Protein AF-A0A1M6EUJ5-F1 (afdb_monomer_lite)

Sequence (123 aa):
MLNEFITGFGMFIGYYVVAVLLLLMIRVFLKPPKEIFRKLLHTACFLSVFVLVYGFNTWYLAMLTAIIFSIALYPLITYIERFSKIMEIFIQRKNGEIKLSLLIAFFMMAVLIGVFWGLMGEQ

Foldseek 3Di:
DVVLLVQLLVVLVVLVVVLVVVLVVCCVPVVDDLVVSLVSVVVSLLVSLCSLVVSHPDLVSSLVSLVVVLVVVLVVVVVVLVPVVVVVVNSDPDPCPVNVVSNVSSNVSSVCSCVCCNVVNDD

Secondary structure (DSSP, 8-state):
-HHHHHHHHHHHHHHHHHHHHHHHHHHHHH---HHHHHHHHHHHHHHHHHHHHHS-SSHHHHHHHHHHHHHHHHHHHHHHTT-HHHHHHHT-SSTTHHHHHHHHHHHHHHHHIIIIIIISS--

Organism: NCBI:txid1122184

Structure (mmCIF, N/CA/C/O backbone):
data_AF-A0A1M6EUJ5-F1
#
_entry.id   AF-A0A1M6EUJ5-F1
#
loop_
_atom_site.group_PDB
_atom_site.id
_atom_site.type_symbol
_atom_site.label_atom_id
_atom_site.label_alt_id
_atom_site.label_comp_id
_atom_site.label_asym_id
_atom_site.label_entity_id
_atom_site.label_seq_id
_atom_site.pdbx_PDB_ins_code
_atom_site.Cartn_x
_atom_site.Cartn_y
_atom_site.Cartn_z
_atom_site.occupancy
_atom_site.B_iso_or_equiv
_atom_site.auth_seq_id
_atom_site.auth_comp_id
_atom_site.auth_asym_id
_atom_site.auth_atom_id
_atom_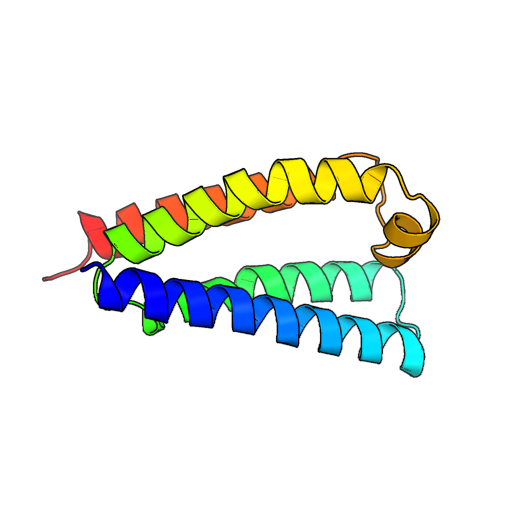site.pdbx_PDB_model_num
ATOM 1 N N . MET A 1 1 ? 5.424 -0.689 -20.221 1.00 80.56 1 MET A N 1
ATOM 2 C CA . MET A 1 1 ? 5.700 0.526 -19.421 1.00 80.56 1 MET A CA 1
ATOM 3 C C . MET A 1 1 ? 4.441 1.181 -18.860 1.00 80.56 1 MET A C 1
ATOM 5 O O . MET A 1 1 ? 4.008 0.726 -17.815 1.00 80.56 1 MET A O 1
ATOM 9 N N . LEU A 1 2 ? 3.806 2.178 -19.501 1.00 87.31 2 LEU A N 1
ATOM 10 C CA . LEU A 1 2 ? 2.656 2.877 -18.882 1.00 87.31 2 LEU A CA 1
ATOM 11 C C . LEU A 1 2 ? 1.425 1.971 -18.702 1.00 87.31 2 LEU A C 1
ATOM 13 O O . LEU A 1 2 ? 0.838 1.948 -17.628 1.00 87.31 2 LEU A O 1
ATOM 17 N N . ASN A 1 3 ? 1.070 1.182 -19.721 1.00 90.31 3 ASN A N 1
ATOM 18 C CA . ASN A 1 3 ? -0.060 0.248 -19.637 1.00 90.31 3 ASN A CA 1
ATOM 19 C C . ASN A 1 3 ? 0.159 -0.841 -18.571 1.00 90.31 3 ASN A C 1
ATOM 21 O O . ASN A 1 3 ? -0.742 -1.170 -17.808 1.00 90.31 3 ASN A O 1
ATOM 25 N N . GLU A 1 4 ? 1.385 -1.359 -18.482 1.00 90.94 4 GLU A N 1
ATOM 26 C CA . GLU A 1 4 ? 1.788 -2.323 -17.452 1.00 90.94 4 GLU A CA 1
ATOM 27 C C . GLU A 1 4 ? 1.693 -1.711 -16.054 1.00 90.94 4 GLU A C 1
ATOM 29 O O . GLU A 1 4 ? 1.118 -2.326 -15.165 1.00 90.94 4 GLU A O 1
ATOM 34 N N . PHE A 1 5 ? 2.176 -0.476 -15.879 1.00 90.56 5 PHE A N 1
ATOM 35 C CA . PHE A 1 5 ? 2.042 0.240 -14.617 1.00 90.56 5 PHE A CA 1
ATOM 36 C C . PHE A 1 5 ? 0.574 0.414 -14.22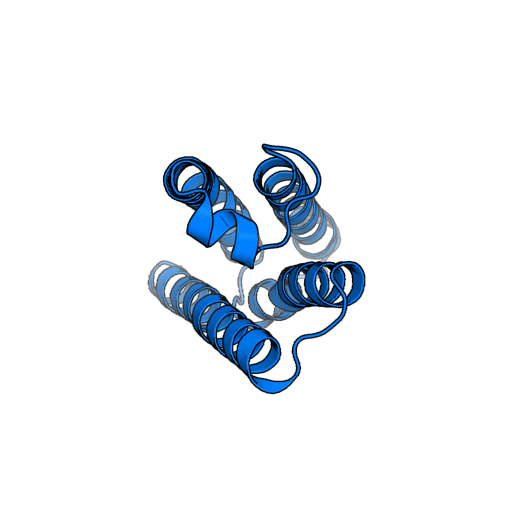4 1.00 90.56 5 PHE A C 1
ATOM 38 O O . PHE A 1 5 ? 0.206 0.058 -13.115 1.00 90.56 5 PHE A O 1
ATOM 45 N N . ILE A 1 6 ? -0.281 0.897 -15.131 1.00 92.75 6 ILE A N 1
ATOM 46 C CA . ILE A 1 6 ? -1.712 1.104 -14.852 1.00 92.75 6 ILE A CA 1
ATOM 47 C C . ILE A 1 6 ? -2.399 -0.217 -14.498 1.00 92.75 6 ILE A C 1
ATOM 49 O O . ILE A 1 6 ? -3.151 -0.279 -13.527 1.00 92.75 6 ILE A O 1
ATOM 53 N N . THR A 1 7 ? -2.128 -1.276 -15.260 1.00 93.38 7 THR A N 1
ATOM 54 C CA . THR A 1 7 ? -2.761 -2.583 -15.058 1.00 93.38 7 THR A CA 1
ATOM 55 C C . THR A 1 7 ? -2.288 -3.223 -13.752 1.00 93.38 7 THR A C 1
ATOM 57 O O . THR A 1 7 ? -3.116 -3.634 -12.942 1.00 93.38 7 THR A O 1
ATOM 60 N N . GLY A 1 8 ? -0.976 -3.250 -13.500 1.00 92.56 8 GLY A N 1
ATOM 61 C CA . GLY A 1 8 ? -0.400 -3.802 -12.273 1.00 92.56 8 GLY A CA 1
ATOM 62 C C . GLY A 1 8 ? -0.793 -3.000 -11.030 1.00 92.56 8 GLY A C 1
ATOM 63 O O . GLY A 1 8 ? -1.199 -3.574 -10.021 1.00 92.56 8 GLY A O 1
ATOM 64 N N . PHE A 1 9 ? -0.781 -1.666 -11.113 1.00 92.88 9 PHE A N 1
ATOM 65 C CA . PHE A 1 9 ? -1.244 -0.786 -10.036 1.00 92.88 9 PHE A CA 1
ATOM 66 C C . PHE A 1 9 ? -2.744 -0.965 -9.768 1.00 92.88 9 PHE A C 1
ATOM 68 O O . PHE A 1 9 ? -3.168 -1.034 -8.615 1.00 92.88 9 PHE A O 1
ATOM 75 N N . GLY A 1 10 ? -3.550 -1.114 -10.824 1.00 93.75 10 GLY A N 1
ATOM 76 C CA . GLY A 1 10 ? -4.975 -1.425 -10.726 1.00 93.75 10 GLY A CA 1
ATOM 77 C C . GLY A 1 10 ? -5.237 -2.767 -10.038 1.00 93.75 10 GLY A C 1
ATOM 78 O O . GLY A 1 10 ? -6.063 -2.830 -9.127 1.00 93.75 10 GLY A O 1
ATOM 79 N N . MET A 1 11 ? -4.496 -3.820 -10.399 1.00 93.94 11 MET A N 1
ATOM 80 C CA . MET A 1 11 ? -4.561 -5.115 -9.709 1.00 93.94 11 MET A CA 1
ATOM 81 C C . MET A 1 11 ? -4.156 -4.995 -8.237 1.00 93.94 11 MET A C 1
ATOM 83 O O . MET A 1 11 ? -4.809 -5.577 -7.372 1.00 93.94 11 MET A O 1
ATOM 87 N N . PHE A 1 12 ? -3.121 -4.209 -7.939 1.00 94.44 12 PHE A N 1
ATOM 88 C CA . PHE A 1 12 ? -2.643 -3.987 -6.577 1.00 94.44 12 PHE A CA 1
ATOM 89 C C . PHE A 1 12 ? -3.680 -3.275 -5.699 1.00 94.44 12 PHE A C 1
ATOM 91 O O . PHE A 1 12 ? -3.952 -3.706 -4.578 1.00 94.44 12 PHE A O 1
ATOM 98 N N . ILE A 1 13 ? -4.334 -2.235 -6.225 1.00 94.00 13 ILE A N 1
ATOM 99 C CA . ILE A 1 13 ? -5.467 -1.590 -5.548 1.00 94.00 13 ILE A CA 1
ATOM 100 C C . ILE A 1 13 ? -6.623 -2.579 -5.381 1.00 94.00 13 ILE A C 1
ATOM 102 O O . ILE A 1 13 ? -7.170 -2.696 -4.285 1.00 94.00 13 ILE A O 1
ATOM 106 N N . GLY A 1 14 ? -6.983 -3.304 -6.444 1.00 95.25 14 GLY A N 1
ATOM 107 C CA . GLY A 1 14 ? -8.060 -4.293 -6.418 1.00 95.25 14 GLY A CA 1
ATOM 108 C C . GLY A 1 14 ? -7.845 -5.355 -5.339 1.00 95.25 14 GLY A C 1
ATOM 109 O O . GLY A 1 14 ? -8.768 -5.661 -4.585 1.00 95.25 14 GLY A O 1
ATOM 110 N N . TYR A 1 15 ? -6.609 -5.837 -5.192 1.00 95.56 15 TYR A N 1
ATOM 111 C CA . TYR A 1 15 ? -6.212 -6.747 -4.122 1.00 95.56 15 TYR A CA 1
ATOM 112 C C . TYR A 1 15 ? -6.522 -6.171 -2.737 1.00 95.56 15 TYR A C 1
ATOM 114 O O . TYR A 1 15 ? -7.174 -6.837 -1.934 1.00 95.56 15 TYR A O 1
ATOM 122 N N . TYR A 1 16 ? -6.116 -4.928 -2.458 1.00 92.81 16 TYR A N 1
ATOM 123 C CA . TYR A 1 16 ? -6.379 -4.299 -1.162 1.00 92.81 16 TYR A CA 1
ATOM 124 C C . TYR A 1 16 ? -7.867 -4.053 -0.914 1.00 92.81 16 TYR A C 1
ATOM 126 O O . TYR A 1 16 ? -8.327 -4.256 0.209 1.00 92.81 16 TYR A O 1
ATOM 134 N N . VAL A 1 17 ? -8.632 -3.668 -1.938 1.00 93.56 17 VAL A N 1
ATOM 135 C CA . VAL A 1 17 ? -10.090 -3.516 -1.827 1.00 93.56 17 VAL A CA 1
ATOM 136 C C . VAL A 1 17 ? -10.728 -4.845 -1.421 1.00 93.56 17 VAL A C 1
ATOM 138 O O . VAL A 1 17 ? -11.458 -4.897 -0.431 1.00 93.56 17 VAL A O 1
ATOM 141 N N . VAL A 1 18 ? -10.404 -5.935 -2.121 1.00 95.50 18 VAL A N 1
ATOM 142 C CA . VAL A 1 18 ? -10.927 -7.273 -1.810 1.00 95.50 18 VAL A CA 1
ATOM 143 C C . VAL A 1 18 ? -10.462 -7.741 -0.429 1.00 95.50 18 VAL A C 1
ATOM 145 O O . VAL A 1 18 ? -11.279 -8.203 0.367 1.00 95.50 18 VAL A O 1
ATOM 148 N N . ALA A 1 19 ? -9.179 -7.578 -0.101 1.00 93.75 19 ALA A N 1
ATOM 149 C CA . ALA A 1 19 ? -8.621 -7.985 1.185 1.00 93.75 19 ALA A CA 1
ATOM 150 C C . ALA A 1 19 ? -9.286 -7.250 2.358 1.00 93.75 19 ALA A C 1
ATOM 152 O O . ALA A 1 19 ? -9.672 -7.881 3.341 1.00 93.75 19 ALA A O 1
ATOM 153 N N . VAL A 1 20 ? -9.479 -5.931 2.255 1.00 90.69 20 VAL A N 1
ATOM 154 C CA . VAL A 1 20 ? -10.162 -5.143 3.291 1.00 90.69 20 VAL A CA 1
ATOM 155 C C . VAL A 1 20 ? -11.618 -5.578 3.432 1.00 90.69 20 VAL A C 1
ATOM 157 O O . VAL A 1 20 ? -12.066 -5.788 4.557 1.00 90.69 20 VAL A O 1
ATOM 160 N N . LEU A 1 21 ? -12.349 -5.776 2.329 1.00 92.19 21 LEU A N 1
ATOM 161 C CA . LEU A 1 21 ? -13.738 -6.248 2.374 1.00 92.19 21 LEU A CA 1
ATOM 162 C C . LEU A 1 21 ? -13.858 -7.622 3.050 1.00 92.19 21 LEU A C 1
ATOM 164 O O . LEU A 1 21 ? -14.708 -7.801 3.924 1.00 92.19 21 LEU A O 1
ATOM 168 N N . LEU A 1 22 ? -12.975 -8.565 2.710 1.00 93.00 22 LEU A N 1
ATOM 169 C CA . LEU A 1 22 ? -12.930 -9.889 3.336 1.00 93.00 22 LEU A CA 1
ATOM 170 C C . LEU A 1 22 ? -12.622 -9.801 4.834 1.00 93.00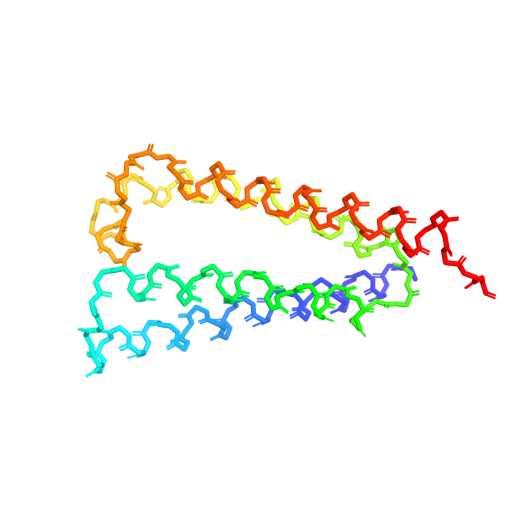 22 LEU A C 1
ATOM 172 O O . LEU A 1 22 ? -13.299 -10.433 5.645 1.00 93.00 22 LEU A O 1
ATOM 176 N N . LEU A 1 23 ? -11.639 -8.988 5.226 1.00 91.25 23 LEU A N 1
ATOM 177 C CA . LEU A 1 23 ? -11.297 -8.790 6.634 1.00 91.25 23 LEU A CA 1
ATOM 178 C C . LEU A 1 23 ? -12.438 -8.123 7.410 1.00 91.25 23 LEU A C 1
ATOM 180 O O . LEU A 1 23 ? -12.709 -8.510 8.546 1.00 91.25 23 LEU A O 1
ATOM 184 N N . LEU A 1 24 ? -13.149 -7.168 6.807 1.00 88.75 24 LEU A N 1
ATOM 185 C CA . LEU A 1 24 ? -14.336 -6.562 7.408 1.00 88.75 24 LEU A CA 1
ATOM 186 C C . LEU A 1 24 ? -15.466 -7.583 7.580 1.00 88.75 24 LEU A C 1
ATOM 188 O O . LEU A 1 24 ? -16.058 -7.637 8.657 1.00 88.75 24 LEU A O 1
ATOM 192 N N . MET A 1 25 ? -15.723 -8.437 6.584 1.00 90.19 25 MET A N 1
ATOM 193 C CA . MET A 1 25 ? -16.679 -9.542 6.719 1.00 90.19 25 MET A CA 1
ATOM 194 C C . MET A 1 25 ? -16.290 -10.479 7.866 1.00 90.19 25 MET A C 1
ATOM 196 O O . MET A 1 25 ? -17.106 -10.734 8.751 1.00 90.19 25 MET A O 1
ATOM 200 N N . ILE A 1 26 ? -15.032 -10.925 7.920 1.00 90.00 26 ILE A N 1
ATOM 201 C CA . ILE A 1 26 ? -14.511 -11.756 9.018 1.00 90.00 26 ILE A CA 1
ATOM 202 C C . ILE A 1 26 ? -14.744 -11.070 10.365 1.00 90.00 26 ILE A C 1
ATOM 204 O O . ILE A 1 26 ? -15.174 -11.701 11.330 1.00 90.00 26 ILE A O 1
ATOM 208 N N . ARG A 1 27 ? -14.500 -9.761 10.437 1.00 86.81 27 ARG A N 1
ATOM 209 C CA . ARG A 1 27 ? -14.677 -8.989 11.662 1.00 86.81 27 ARG A CA 1
ATOM 210 C C . ARG A 1 27 ? -16.128 -8.927 12.126 1.00 86.81 27 ARG A C 1
ATOM 212 O O . ARG A 1 27 ? -16.375 -9.044 13.324 1.00 86.81 27 ARG A O 1
ATOM 219 N N . VAL A 1 28 ? -17.066 -8.750 11.199 1.00 87.38 28 VAL A N 1
ATOM 220 C CA . VAL A 1 28 ? -18.501 -8.664 11.500 1.00 87.38 28 VAL A CA 1
ATOM 221 C C . VAL A 1 28 ? -19.072 -10.031 11.886 1.00 87.38 28 VAL A C 1
ATOM 223 O O . VAL A 1 28 ? -19.784 -10.120 12.886 1.00 87.38 28 VAL A O 1
ATOM 226 N N . PHE A 1 29 ? -18.734 -11.089 11.144 1.00 89.50 29 PHE A N 1
ATOM 227 C CA . PHE A 1 29 ? -19.316 -12.420 11.344 1.00 89.50 29 PHE A CA 1
ATOM 228 C C . PHE A 1 29 ? -18.634 -13.230 12.451 1.00 89.50 29 PHE A C 1
ATOM 230 O O . PHE A 1 29 ? -19.321 -13.852 13.255 1.00 89.50 29 PHE A O 1
ATOM 237 N N . LEU A 1 30 ? -17.298 -13.223 12.517 1.00 88.19 30 LEU A N 1
ATOM 238 C CA . LEU A 1 30 ? -16.538 -14.097 13.423 1.00 88.19 30 LEU A CA 1
ATOM 239 C C . LEU A 1 30 ? -16.068 -13.400 14.703 1.00 88.19 30 LEU A C 1
ATOM 241 O O . LEU A 1 30 ? -15.653 -14.084 15.634 1.00 88.19 30 LEU A O 1
ATOM 245 N N . LYS A 1 31 ? -16.109 -12.058 14.759 1.00 86.62 31 LYS A N 1
ATOM 246 C CA . LYS A 1 31 ? -15.651 -11.239 15.902 1.00 86.62 31 LYS A CA 1
ATOM 247 C C . LYS A 1 31 ? -14.338 -11.765 16.527 1.00 86.62 31 LYS A C 1
ATOM 249 O O . LYS A 1 31 ? -14.292 -12.025 17.731 1.00 86.62 31 LYS A O 1
ATOM 254 N N . PRO A 1 32 ? -13.272 -11.958 15.726 1.00 86.75 32 PRO A N 1
ATOM 255 C CA . PRO A 1 32 ? -12.052 -12.596 16.198 1.00 86.75 32 PRO A CA 1
ATOM 256 C C . PRO A 1 32 ? -11.375 -11.782 17.315 1.00 86.75 32 PRO A C 1
ATOM 258 O O . PRO A 1 32 ? -11.503 -10.553 17.355 1.00 86.75 32 PRO A O 1
ATOM 261 N N . PRO A 1 33 ? -10.586 -12.438 18.190 1.00 88.31 33 PRO A N 1
ATOM 262 C CA . PRO A 1 33 ? -9.747 -11.759 19.166 1.00 88.31 33 PRO A CA 1
ATOM 263 C C . PRO A 1 33 ? -8.878 -10.674 18.526 1.00 88.31 33 PRO A C 1
ATOM 265 O O . PRO A 1 33 ? -8.353 -10.836 17.421 1.00 88.31 33 PRO A O 1
ATOM 268 N N . LYS A 1 34 ? -8.672 -9.589 19.277 1.00 84.00 34 LYS A N 1
ATOM 269 C CA . LYS A 1 34 ? -7.939 -8.386 18.854 1.00 84.00 34 LYS A CA 1
ATOM 270 C C . LYS A 1 34 ? -6.600 -8.689 18.168 1.00 84.00 34 LYS A C 1
ATOM 272 O O . LYS A 1 34 ? -6.319 -8.169 17.090 1.00 84.00 34 LYS A O 1
ATOM 277 N N . GLU A 1 35 ? -5.805 -9.573 18.763 1.00 86.25 35 GLU A N 1
ATOM 278 C CA . GLU A 1 35 ? -4.484 -9.944 18.243 1.00 86.25 35 GLU A CA 1
ATOM 279 C C . GLU A 1 35 ? -4.550 -10.784 16.960 1.00 86.25 35 GLU A C 1
ATOM 281 O O . GLU A 1 35 ? -3.697 -10.636 16.085 1.00 86.25 35 GLU A O 1
ATOM 286 N N . ILE A 1 36 ? -5.577 -11.626 16.799 1.00 87.44 36 ILE A N 1
ATOM 287 C CA . ILE A 1 36 ? -5.755 -12.435 15.585 1.00 87.44 36 ILE A CA 1
ATOM 288 C C . ILE A 1 36 ? -6.119 -11.527 14.412 1.00 87.44 36 ILE A C 1
ATOM 290 O O . ILE A 1 36 ? -5.513 -11.631 13.350 1.00 87.44 36 ILE A O 1
ATOM 294 N N . PHE A 1 37 ? -7.041 -10.584 14.612 1.00 87.62 37 PHE A N 1
ATOM 295 C CA . PHE A 1 37 ? -7.425 -9.639 13.562 1.00 87.62 37 PHE A CA 1
ATOM 296 C C . PHE A 1 37 ? -6.249 -8.769 13.097 1.00 87.62 37 PHE A C 1
ATOM 298 O O . PHE A 1 37 ? -6.042 -8.588 11.897 1.00 87.62 37 PHE A O 1
ATOM 305 N N . ARG A 1 38 ? -5.419 -8.289 14.034 1.00 85.81 38 ARG A N 1
ATOM 306 C CA . ARG A 1 38 ? -4.186 -7.561 13.696 1.00 85.81 38 ARG A CA 1
ATOM 307 C C . ARG A 1 38 ? -3.222 -8.411 12.878 1.00 85.81 38 ARG A C 1
ATOM 309 O O . ARG A 1 38 ? -2.654 -7.904 11.912 1.00 85.81 38 ARG A O 1
ATOM 316 N N . LYS A 1 39 ? -3.033 -9.684 13.237 1.00 89.25 39 LYS A N 1
ATOM 317 C CA . LYS A 1 39 ? -2.197 -10.601 12.452 1.00 89.25 39 LYS A CA 1
ATOM 318 C C . LYS A 1 39 ? -2.773 -10.824 11.058 1.00 89.25 39 LYS A C 1
ATOM 320 O O . LYS A 1 39 ? -2.011 -10.743 10.110 1.00 89.25 39 LYS A O 1
ATOM 325 N N . LEU A 1 40 ? -4.089 -10.984 10.914 1.00 90.56 40 LEU A N 1
ATOM 326 C CA . LEU A 1 40 ? -4.738 -11.106 9.603 1.00 90.56 40 LEU A CA 1
ATOM 327 C C . LEU A 1 40 ? -4.504 -9.873 8.713 1.00 90.56 40 LEU A C 1
ATOM 329 O O . LEU A 1 40 ? -4.192 -10.034 7.536 1.00 90.56 40 LEU A O 1
ATOM 333 N N . LEU A 1 41 ? -4.575 -8.657 9.270 1.00 88.12 41 LEU A N 1
ATOM 334 C CA . LEU A 1 41 ? -4.225 -7.422 8.551 1.00 88.12 41 LEU A CA 1
ATOM 335 C C . LEU A 1 41 ? -2.765 -7.425 8.075 1.00 88.12 41 LEU A C 1
ATOM 337 O O . LEU A 1 41 ? -2.492 -7.082 6.926 1.00 88.12 41 LEU A O 1
ATOM 341 N N . HIS A 1 42 ? -1.827 -7.839 8.933 1.00 88.62 42 HIS A N 1
ATOM 342 C CA . HIS A 1 42 ? -0.415 -7.940 8.551 1.00 88.62 42 HIS A CA 1
ATOM 343 C C . HIS A 1 42 ? -0.204 -9.022 7.493 1.00 88.62 42 HIS A C 1
ATOM 345 O O . HIS A 1 42 ? 0.482 -8.780 6.508 1.00 88.62 42 HIS A O 1
ATOM 351 N N . THR A 1 43 ? -0.821 -10.191 7.654 1.00 90.50 43 THR A N 1
ATOM 352 C CA . THR A 1 43 ? -0.747 -11.290 6.690 1.00 90.50 43 THR A CA 1
ATOM 353 C C . THR A 1 43 ? -1.267 -10.855 5.323 1.00 90.50 43 THR A C 1
ATOM 355 O O . THR A 1 43 ? -0.580 -11.082 4.334 1.00 90.50 43 THR A O 1
ATOM 358 N N . ALA A 1 44 ? -2.408 -10.159 5.258 1.00 91.88 44 ALA A N 1
ATOM 359 C CA . ALA A 1 44 ? -2.909 -9.570 4.015 1.00 91.88 44 ALA A CA 1
ATOM 360 C C . ALA A 1 44 ? -1.924 -8.543 3.430 1.00 91.88 44 ALA A C 1
ATOM 362 O O . ALA A 1 44 ? -1.670 -8.528 2.231 1.00 91.88 44 ALA A O 1
ATOM 363 N N . CYS A 1 45 ? -1.294 -7.721 4.272 1.00 91.31 45 CYS A N 1
ATOM 364 C CA . CYS A 1 45 ? -0.263 -6.800 3.805 1.00 91.31 45 CYS A CA 1
ATOM 365 C C . CYS A 1 45 ? 0.943 -7.531 3.198 1.00 91.31 45 CYS A C 1
ATOM 367 O O . CYS A 1 45 ? 1.392 -7.142 2.129 1.00 91.31 45 CYS A O 1
ATOM 369 N N . PHE A 1 46 ? 1.457 -8.589 3.827 1.00 92.44 46 PHE A N 1
ATOM 370 C CA . PHE A 1 46 ? 2.608 -9.342 3.312 1.00 92.44 46 PHE A CA 1
ATOM 371 C C . PHE A 1 46 ? 2.273 -10.169 2.068 1.00 92.44 46 PHE A C 1
ATOM 373 O O . PHE A 1 46 ? 3.086 -10.245 1.150 1.00 92.44 46 PHE A O 1
ATOM 380 N N . LEU A 1 47 ? 1.063 -10.728 1.992 1.00 93.75 47 LEU A N 1
ATOM 381 C CA . LEU A 1 47 ? 0.566 -11.429 0.804 1.00 93.75 47 LEU A CA 1
ATOM 382 C C . LEU A 1 47 ? 0.502 -10.516 -0.431 1.00 93.75 47 LEU A C 1
ATOM 384 O O . LEU A 1 47 ? 0.616 -11.011 -1.550 1.00 93.75 47 LEU A O 1
ATOM 388 N N . SER A 1 48 ? 0.396 -9.195 -0.252 1.00 92.69 48 SER A N 1
ATOM 389 C CA . SER A 1 48 ? 0.446 -8.241 -1.367 1.00 92.69 48 SER A CA 1
ATOM 390 C C . SER A 1 48 ? 1.759 -8.303 -2.165 1.00 92.69 48 SER A C 1
ATOM 392 O O . SER A 1 48 ? 1.768 -7.923 -3.336 1.00 92.69 48 SER A O 1
ATOM 394 N N . VAL A 1 49 ? 2.847 -8.852 -1.594 1.00 93.12 49 VAL A N 1
ATOM 395 C CA . VAL A 1 49 ? 4.120 -9.032 -2.317 1.00 93.12 49 VAL A CA 1
ATOM 396 C C . VAL A 1 49 ? 3.944 -9.907 -3.551 1.00 93.12 49 VAL A C 1
ATOM 398 O O . VAL A 1 49 ? 4.577 -9.655 -4.568 1.00 93.12 49 VAL A O 1
ATOM 401 N N . PHE A 1 50 ? 3.046 -10.895 -3.500 1.00 93.25 50 PHE A N 1
ATOM 402 C CA . PHE A 1 50 ? 2.783 -11.762 -4.644 1.00 93.25 50 PHE A CA 1
ATOM 403 C C . PHE A 1 50 ? 2.169 -10.984 -5.804 1.00 93.25 50 PHE A C 1
ATOM 405 O O . PHE A 1 50 ? 2.517 -11.231 -6.952 1.00 93.25 50 PHE A O 1
ATOM 412 N N . VAL A 1 51 ? 1.320 -9.996 -5.520 1.00 93.62 51 VAL A N 1
ATOM 413 C CA . VAL A 1 51 ? 0.764 -9.123 -6.560 1.00 93.62 51 VAL A CA 1
ATOM 414 C C . VAL A 1 51 ? 1.849 -8.220 -7.148 1.00 93.62 51 VAL A C 1
ATOM 416 O O . VAL A 1 51 ? 1.860 -7.997 -8.351 1.00 93.62 51 VAL A O 1
ATOM 419 N N . LEU A 1 52 ? 2.796 -7.742 -6.335 1.00 92.38 52 LEU A N 1
ATOM 420 C CA . LEU A 1 52 ? 3.924 -6.943 -6.828 1.00 92.38 52 LEU A CA 1
ATOM 421 C C . LEU A 1 52 ? 4.885 -7.756 -7.704 1.00 92.38 52 LEU A C 1
ATOM 423 O O . LEU A 1 52 ? 5.380 -7.233 -8.695 1.00 92.38 52 LEU A O 1
ATOM 427 N N . VAL A 1 53 ? 5.150 -9.014 -7.350 1.00 92.19 53 VAL A N 1
ATOM 428 C CA . VAL A 1 53 ? 6.111 -9.858 -8.078 1.00 92.19 53 VAL A CA 1
ATOM 429 C C . VAL A 1 53 ? 5.493 -10.502 -9.320 1.00 92.19 53 VAL A C 1
ATOM 431 O O . VAL A 1 53 ? 6.143 -10.557 -10.352 1.00 92.19 53 VAL A O 1
ATOM 434 N N . TYR A 1 54 ? 4.238 -10.955 -9.256 1.00 91.44 54 TYR A N 1
ATOM 435 C CA . TYR A 1 54 ? 3.581 -11.628 -10.386 1.00 91.44 54 TYR A CA 1
ATOM 436 C C . TYR A 1 54 ? 2.701 -10.707 -11.239 1.00 91.44 54 TYR A C 1
ATOM 438 O O . TYR A 1 54 ? 2.363 -11.055 -12.366 1.00 91.44 54 TYR A O 1
ATOM 446 N N . GLY A 1 55 ? 2.291 -9.549 -10.716 1.00 89.31 55 GLY A N 1
ATOM 447 C CA . GLY A 1 55 ? 1.457 -8.582 -11.439 1.00 89.31 55 GLY A CA 1
ATOM 448 C C . GLY A 1 55 ? 2.243 -7.622 -12.332 1.00 89.31 55 GLY A C 1
ATOM 449 O O . GLY A 1 55 ? 1.640 -6.857 -13.084 1.00 89.31 55 GLY A O 1
ATOM 450 N N . PHE A 1 56 ? 3.572 -7.652 -12.256 1.00 91.81 56 PHE A N 1
ATOM 451 C CA . PHE A 1 56 ? 4.474 -6.828 -13.051 1.00 91.81 56 PHE A CA 1
ATOM 452 C C . PHE A 1 56 ? 5.486 -7.730 -13.750 1.00 91.81 56 PHE A C 1
ATOM 454 O O . PHE A 1 56 ? 5.920 -8.723 -13.182 1.00 91.81 56 PHE A O 1
ATOM 461 N N . ASN A 1 57 ? 5.895 -7.366 -14.963 1.00 88.75 57 ASN A N 1
ATOM 462 C CA . ASN A 1 57 ? 7.032 -8.011 -15.625 1.00 88.75 57 ASN A CA 1
ATOM 463 C C . ASN A 1 57 ? 8.335 -7.267 -15.305 1.00 88.75 57 ASN A C 1
ATOM 465 O O . ASN A 1 57 ? 9.425 -7.823 -15.386 1.00 88.75 57 ASN A O 1
ATOM 469 N N . THR A 1 58 ? 8.216 -5.990 -14.937 1.00 90.94 58 THR A N 1
ATOM 470 C CA . THR A 1 58 ? 9.338 -5.082 -14.731 1.00 90.94 58 THR A CA 1
ATOM 471 C C . THR A 1 58 ? 9.541 -4.767 -13.246 1.00 90.94 58 THR A C 1
ATOM 473 O O . THR A 1 58 ? 8.713 -4.096 -12.623 1.00 90.94 58 THR A O 1
ATOM 476 N N . TRP A 1 59 ? 10.686 -5.168 -12.686 1.00 91.94 59 TRP A N 1
ATOM 477 C CA . TRP A 1 59 ? 10.986 -5.043 -11.250 1.00 91.94 59 TRP A CA 1
ATOM 478 C C . TRP A 1 59 ? 10.908 -3.601 -10.719 1.00 91.94 59 TRP A C 1
ATOM 480 O O . TRP A 1 59 ? 10.364 -3.362 -9.640 1.00 91.94 59 TRP A O 1
ATOM 490 N N . TYR A 1 60 ? 11.392 -2.606 -11.473 1.00 91.81 60 TYR A N 1
ATOM 491 C CA . TYR A 1 60 ? 11.374 -1.215 -11.003 1.00 91.81 60 TYR A CA 1
ATOM 492 C C . TYR A 1 60 ? 9.966 -0.611 -11.007 1.00 91.81 60 TYR A C 1
ATOM 494 O O . TYR A 1 60 ? 9.697 0.285 -10.210 1.00 91.81 60 TYR A O 1
ATOM 502 N N . LEU A 1 61 ? 9.047 -1.112 -11.845 1.00 92.62 61 LEU A N 1
ATOM 503 C CA . LEU A 1 61 ? 7.635 -0.718 -11.803 1.00 92.62 61 LEU A CA 1
ATOM 504 C C . LEU A 1 61 ? 6.932 -1.301 -10.572 1.00 92.62 61 LEU A C 1
ATOM 506 O O . LEU A 1 61 ? 6.149 -0.595 -9.933 1.00 92.62 61 LEU A O 1
ATOM 510 N N . ALA A 1 62 ? 7.247 -2.545 -10.201 1.00 92.88 62 ALA A N 1
ATOM 511 C CA . ALA A 1 62 ? 6.768 -3.152 -8.960 1.00 92.88 62 ALA A CA 1
ATOM 512 C C . ALA A 1 62 ? 7.286 -2.388 -7.728 1.00 92.88 62 ALA A C 1
ATOM 514 O O . ALA A 1 62 ? 6.514 -2.022 -6.839 1.00 92.88 62 ALA A O 1
ATOM 515 N N . MET A 1 63 ? 8.583 -2.064 -7.711 1.00 93.62 63 MET A N 1
ATOM 516 C CA . MET A 1 63 ? 9.201 -1.256 -6.656 1.00 93.62 63 MET A CA 1
ATOM 517 C C . MET A 1 63 ? 8.558 0.137 -6.553 1.00 93.62 63 MET A C 1
ATOM 519 O O . MET A 1 63 ? 8.170 0.560 -5.463 1.00 93.62 63 MET A O 1
ATOM 523 N N . LEU A 1 64 ? 8.399 0.840 -7.683 1.00 93.56 64 LEU A N 1
ATOM 524 C CA . LEU A 1 64 ? 7.736 2.148 -7.731 1.00 93.56 64 LEU A CA 1
ATOM 525 C C . LEU A 1 64 ? 6.298 2.073 -7.227 1.00 93.56 64 LEU A C 1
ATOM 527 O O . LEU A 1 64 ? 5.876 2.949 -6.478 1.00 93.56 64 LEU A O 1
ATOM 531 N N . THR A 1 65 ? 5.562 1.023 -7.588 1.00 93.81 65 THR A N 1
ATOM 532 C CA . THR A 1 65 ? 4.189 0.807 -7.118 1.00 93.81 65 THR A CA 1
ATOM 533 C C . THR A 1 65 ? 4.131 0.712 -5.598 1.00 93.81 65 THR A C 1
ATOM 535 O O . THR A 1 65 ? 3.331 1.417 -4.986 1.00 93.81 65 THR A O 1
ATOM 538 N N . ALA A 1 66 ? 5.010 -0.077 -4.971 1.00 93.31 66 ALA A N 1
ATOM 539 C CA . ALA A 1 66 ? 5.068 -0.188 -3.514 1.00 93.31 66 ALA A CA 1
ATOM 540 C C . ALA A 1 66 ? 5.370 1.163 -2.835 1.00 93.31 66 ALA A C 1
ATOM 542 O O . ALA A 1 66 ? 4.726 1.523 -1.847 1.00 93.31 66 ALA A O 1
ATOM 543 N N . ILE A 1 67 ? 6.310 1.940 -3.386 1.00 93.31 67 ILE A N 1
ATOM 544 C CA . ILE A 1 67 ? 6.692 3.257 -2.852 1.00 93.31 67 ILE A CA 1
ATOM 545 C C . ILE A 1 67 ? 5.548 4.267 -3.006 1.00 93.31 67 ILE A C 1
ATOM 547 O O . ILE A 1 67 ? 5.149 4.892 -2.023 1.00 93.31 67 ILE A O 1
ATOM 551 N N . ILE A 1 68 ? 4.996 4.412 -4.215 1.00 93.44 68 ILE A N 1
ATOM 552 C CA . ILE A 1 68 ? 3.899 5.347 -4.510 1.00 93.44 68 ILE A CA 1
ATOM 553 C C . ILE A 1 68 ? 2.680 5.007 -3.658 1.00 93.44 68 ILE A C 1
ATOM 555 O O . ILE A 1 68 ? 2.081 5.899 -3.058 1.00 93.44 68 ILE A O 1
ATOM 559 N N . PHE A 1 69 ? 2.336 3.722 -3.559 1.00 92.50 69 PHE A N 1
ATOM 560 C CA . PHE A 1 69 ? 1.222 3.270 -2.740 1.00 92.50 69 PHE A CA 1
ATOM 561 C C . PHE A 1 69 ? 1.435 3.613 -1.264 1.00 92.50 69 PHE A C 1
ATOM 563 O O . PHE A 1 69 ? 0.541 4.168 -0.634 1.00 92.50 69 PHE A O 1
ATOM 570 N N . SER A 1 70 ? 2.630 3.370 -0.721 1.00 90.56 70 SER A N 1
ATOM 571 C CA . SER A 1 70 ? 2.965 3.705 0.667 1.00 90.56 70 SER A CA 1
ATOM 572 C C . SER A 1 70 ? 2.874 5.213 0.953 1.00 90.56 70 SER A C 1
ATOM 574 O O . SER A 1 70 ? 2.256 5.628 1.938 1.00 90.56 70 SER A O 1
ATOM 576 N N . ILE A 1 71 ? 3.407 6.046 0.050 1.00 91.12 71 ILE A N 1
ATOM 577 C CA . ILE A 1 71 ? 3.332 7.513 0.146 1.00 91.12 71 ILE A CA 1
ATOM 578 C C . ILE A 1 71 ? 1.879 7.991 0.084 1.00 91.12 71 ILE A C 1
ATOM 580 O O . ILE A 1 71 ? 1.500 8.858 0.865 1.00 91.12 71 ILE A O 1
ATOM 584 N N . ALA A 1 72 ? 1.060 7.427 -0.807 1.00 90.38 72 ALA A N 1
ATOM 585 C CA . ALA A 1 72 ? -0.354 7.777 -0.940 1.00 90.38 72 ALA A CA 1
ATOM 586 C C . ALA A 1 72 ? -1.196 7.302 0.256 1.00 90.38 72 ALA A C 1
ATOM 588 O O . ALA A 1 72 ? -2.152 7.965 0.665 1.00 90.38 72 ALA A O 1
ATOM 589 N N . LEU A 1 73 ? -0.833 6.168 0.853 1.00 86.88 73 LEU A N 1
ATOM 590 C CA . LEU A 1 73 ? -1.570 5.568 1.957 1.00 86.88 73 LEU A CA 1
ATOM 591 C C . LEU A 1 73 ? -1.300 6.271 3.294 1.00 86.88 73 LEU A C 1
ATOM 593 O O . LEU A 1 73 ? -2.175 6.310 4.159 1.00 86.88 73 LEU A O 1
ATOM 597 N N . TYR A 1 74 ? -0.135 6.900 3.455 1.00 86.44 74 TYR A N 1
ATOM 598 C CA . TYR A 1 74 ? 0.203 7.680 4.646 1.00 86.44 74 TYR A CA 1
ATOM 599 C C . TYR A 1 74 ? -0.782 8.831 4.964 1.00 86.44 74 TYR A C 1
ATOM 601 O O . TYR A 1 74 ? -1.298 8.874 6.093 1.00 86.44 74 TYR A O 1
ATOM 609 N N . PRO A 1 75 ? -1.093 9.766 4.037 1.00 88.06 75 PRO A N 1
ATOM 610 C CA . PRO A 1 75 ? -2.082 10.812 4.281 1.00 88.06 75 PRO A CA 1
ATOM 611 C C . PRO A 1 75 ? -3.492 10.234 4.417 1.00 88.06 75 PRO A C 1
ATOM 613 O O . PRO A 1 75 ? -4.259 10.725 5.244 1.00 88.06 75 PRO A O 1
ATOM 616 N N . LEU A 1 76 ? -3.817 9.160 3.685 1.00 86.00 76 LEU A N 1
ATOM 617 C CA . LEU A 1 76 ? -5.118 8.499 3.778 1.00 86.00 76 LEU A CA 1
ATOM 618 C C . LEU A 1 76 ? -5.364 7.941 5.186 1.00 86.00 76 LEU A C 1
ATOM 620 O O . LEU A 1 76 ? -6.387 8.241 5.798 1.00 86.00 76 LEU A O 1
ATOM 624 N N . ILE A 1 77 ? -4.408 7.196 5.747 1.00 82.88 77 ILE A N 1
ATOM 625 C CA . ILE A 1 77 ? -4.527 6.672 7.114 1.00 82.88 77 ILE A CA 1
ATOM 626 C C . ILE A 1 77 ? -4.498 7.811 8.132 1.00 82.88 77 ILE A C 1
ATOM 628 O O . ILE A 1 77 ? -5.257 7.783 9.092 1.00 82.88 77 ILE A O 1
ATOM 632 N N . THR A 1 78 ? -3.684 8.847 7.917 1.00 83.38 78 THR A N 1
ATOM 633 C CA . THR A 1 78 ? -3.671 10.025 8.802 1.00 83.38 78 THR A CA 1
ATOM 634 C C . THR A 1 78 ? -5.027 10.736 8.835 1.00 83.38 78 THR A C 1
ATOM 636 O O . THR A 1 78 ? -5.433 11.242 9.881 1.00 83.38 78 THR A O 1
ATOM 639 N N . TYR A 1 79 ? -5.751 10.757 7.716 1.00 84.94 79 TYR A N 1
ATOM 640 C CA . TYR A 1 79 ? -7.115 11.270 7.661 1.00 84.94 79 TYR A CA 1
ATOM 641 C C . TYR A 1 79 ? -8.104 10.341 8.379 1.00 84.94 79 TYR A C 1
ATOM 643 O O . TYR A 1 79 ? -8.905 10.811 9.185 1.00 84.94 79 TYR A O 1
ATOM 651 N N . ILE A 1 80 ? -8.011 9.026 8.150 1.00 81.62 80 ILE A N 1
ATOM 652 C CA . ILE A 1 80 ? -8.880 8.019 8.783 1.00 81.62 80 ILE A CA 1
ATOM 653 C C . ILE A 1 80 ? -8.685 7.973 10.305 1.00 81.62 80 ILE A C 1
ATOM 655 O O . ILE A 1 80 ? -9.664 7.836 11.036 1.00 81.62 80 ILE A O 1
ATOM 659 N N . GLU A 1 81 ? -7.459 8.166 10.799 1.00 79.62 81 GLU A N 1
ATOM 660 C CA . GLU A 1 81 ? -7.148 8.207 12.234 1.00 79.62 81 GLU A CA 1
ATOM 661 C C . GLU A 1 81 ? -7.923 9.298 12.991 1.00 79.62 81 GLU A C 1
ATOM 663 O O . GLU A 1 81 ? -8.142 9.164 14.194 1.00 79.62 81 GLU A O 1
ATOM 668 N N . ARG A 1 82 ? -8.406 10.347 12.306 1.00 81.38 82 ARG A N 1
ATOM 669 C CA . ARG A 1 82 ? -9.270 11.373 12.917 1.00 81.38 82 ARG A CA 1
ATOM 670 C C . ARG A 1 82 ? -10.639 10.823 13.333 1.00 81.38 82 ARG A C 1
ATOM 672 O O . ARG A 1 82 ? -11.294 11.408 14.191 1.00 81.38 82 ARG A O 1
ATOM 679 N N . PHE A 1 83 ? -11.074 9.706 12.752 1.00 80.44 83 PHE A N 1
ATOM 680 C CA . PHE A 1 83 ? -12.355 9.069 13.041 1.00 80.44 83 PHE A CA 1
ATOM 681 C C . PHE A 1 83 ? -12.159 7.883 13.995 1.00 80.44 83 PHE A C 1
ATOM 683 O O . PHE A 1 83 ? -11.945 6.747 13.569 1.00 80.44 83 PHE A O 1
ATOM 690 N N . SER A 1 84 ? -12.284 8.127 15.305 1.00 69.19 84 SER A N 1
ATOM 691 C CA . SER A 1 84 ? -12.028 7.112 16.345 1.00 69.19 84 SER A CA 1
ATOM 692 C C . SER A 1 84 ? -12.845 5.823 16.177 1.00 69.19 84 SER A C 1
ATOM 694 O O . SER A 1 84 ? -12.314 4.737 16.395 1.00 69.19 84 SER A O 1
ATOM 696 N N . LYS A 1 85 ? -14.095 5.922 15.699 1.00 73.00 85 LYS A N 1
ATOM 697 C CA . LYS A 1 85 ? -14.958 4.764 15.394 1.00 73.00 85 LYS A CA 1
ATOM 698 C C . LYS A 1 85 ? -14.357 3.833 14.338 1.00 73.00 85 LYS A C 1
ATOM 700 O O . LYS A 1 85 ? -14.564 2.627 14.404 1.00 73.00 85 LYS A O 1
ATOM 705 N N . ILE A 1 86 ? -13.615 4.373 13.368 1.00 71.31 86 ILE A N 1
ATOM 706 C CA . ILE A 1 86 ? -12.939 3.572 12.339 1.00 71.31 86 ILE A CA 1
ATOM 707 C C . ILE A 1 86 ? -11.655 2.972 12.916 1.00 71.31 86 ILE A C 1
ATOM 709 O O . ILE A 1 86 ? -11.361 1.806 12.680 1.00 71.31 86 ILE A O 1
ATOM 713 N N . MET A 1 87 ? -10.918 3.702 13.753 1.00 71.62 87 MET A N 1
ATOM 714 C CA . MET A 1 87 ? -9.713 3.152 14.390 1.00 71.62 87 MET A CA 1
ATOM 715 C C . MET A 1 87 ? -10.003 2.044 15.401 1.00 71.62 87 MET A C 1
ATOM 717 O O . MET A 1 87 ? -9.229 1.090 15.516 1.00 71.62 87 MET A O 1
ATOM 721 N N . GLU A 1 88 ? -11.162 2.097 16.054 1.00 73.88 88 GLU A N 1
ATOM 722 C CA . GLU A 1 88 ? -11.674 0.992 16.860 1.00 73.88 88 GLU A CA 1
ATOM 723 C C . GLU A 1 88 ? -11.909 -0.263 16.003 1.00 73.88 88 GLU A C 1
ATOM 725 O O . GLU A 1 88 ? -11.763 -1.387 16.494 1.00 73.88 88 GLU A O 1
ATOM 730 N N . ILE A 1 89 ? -12.184 -0.094 14.697 1.00 71.88 89 ILE A N 1
ATOM 731 C CA . ILE A 1 89 ? -12.308 -1.200 13.745 1.00 71.88 89 ILE A CA 1
ATOM 732 C C . ILE A 1 89 ? -10.966 -1.884 13.469 1.00 71.88 89 ILE A C 1
ATOM 734 O O . ILE A 1 89 ? -10.883 -3.111 13.451 1.00 71.88 89 ILE A O 1
ATOM 738 N N . PHE A 1 90 ? -9.902 -1.103 13.322 1.00 66.06 90 PHE A N 1
ATOM 739 C CA . PHE A 1 90 ? -8.561 -1.611 13.024 1.00 66.06 90 PHE A CA 1
ATOM 740 C C . PHE A 1 90 ? -7.783 -2.094 14.255 1.00 66.06 90 PHE A C 1
ATOM 742 O O . PHE A 1 90 ? -6.703 -2.661 14.103 1.00 66.06 90 PHE A O 1
ATOM 749 N N . ILE A 1 91 ? -8.349 -1.946 15.462 1.00 68.31 91 ILE A N 1
ATOM 750 C CA . ILE A 1 91 ? -7.789 -2.472 16.718 1.00 68.31 91 ILE A CA 1
ATOM 751 C C . ILE A 1 91 ? -6.348 -1.972 16.916 1.00 68.31 91 ILE A C 1
ATOM 753 O O . ILE A 1 91 ? -5.408 -2.733 17.143 1.00 68.31 91 ILE A O 1
ATOM 757 N N . GLN A 1 92 ? -6.162 -0.664 16.777 1.00 66.81 92 GLN A N 1
ATOM 758 C CA . GLN A 1 92 ? -4.867 -0.022 16.974 1.00 66.81 92 GLN A CA 1
ATOM 759 C C . GLN A 1 92 ? -4.469 -0.070 18.463 1.00 66.81 92 GLN A C 1
ATOM 761 O O . GLN A 1 92 ? -5.303 0.201 19.328 1.00 66.81 92 GLN A O 1
ATOM 766 N N . ARG A 1 93 ? -3.212 -0.430 18.781 1.00 63.75 93 ARG A N 1
ATOM 767 C CA . ARG A 1 93 ? -2.723 -0.503 20.174 1.00 63.75 93 ARG A CA 1
ATOM 768 C C . ARG A 1 93 ? -2.173 0.845 20.642 1.00 63.75 93 ARG A C 1
ATOM 770 O O . ARG A 1 93 ? -2.404 1.231 21.785 1.00 63.75 93 ARG A O 1
ATOM 777 N N . LYS A 1 94 ? -1.503 1.582 19.754 1.00 67.25 94 LYS A N 1
ATOM 778 C CA . LYS A 1 94 ? -1.047 2.962 19.970 1.00 67.25 94 LYS A CA 1
ATOM 779 C C . LYS A 1 94 ? -1.265 3.804 18.712 1.00 67.25 94 LYS A C 1
ATOM 781 O O . LYS A 1 94 ? -1.049 3.340 17.590 1.00 67.25 94 LYS A O 1
ATOM 786 N N . ASN A 1 95 ? -1.667 5.058 18.910 1.00 65.94 95 ASN A N 1
ATOM 787 C CA . ASN A 1 95 ? -1.855 6.025 17.826 1.00 65.94 95 ASN A CA 1
ATOM 788 C C . ASN A 1 95 ? -0.607 6.079 16.928 1.00 65.94 95 ASN A C 1
ATOM 790 O O . ASN A 1 95 ? 0.518 6.165 17.421 1.00 65.94 95 ASN A O 1
ATOM 794 N N . GLY A 1 96 ? -0.804 6.004 15.612 1.00 69.00 96 GLY A N 1
ATOM 795 C CA . GLY A 1 96 ? 0.259 6.002 14.608 1.00 69.00 96 GLY A CA 1
ATOM 796 C C . GLY A 1 96 ? 0.942 4.661 14.307 1.00 69.00 96 GLY A C 1
ATOM 797 O O . GLY A 1 96 ? 1.670 4.594 13.318 1.00 69.00 96 GLY A O 1
ATOM 798 N N . GLU A 1 97 ? 0.711 3.582 15.071 1.00 75.25 97 GLU A N 1
ATOM 799 C CA . GLU A 1 97 ? 1.384 2.287 14.824 1.00 75.25 97 GLU A CA 1
ATOM 800 C C . GLU A 1 97 ? 1.134 1.721 13.425 1.00 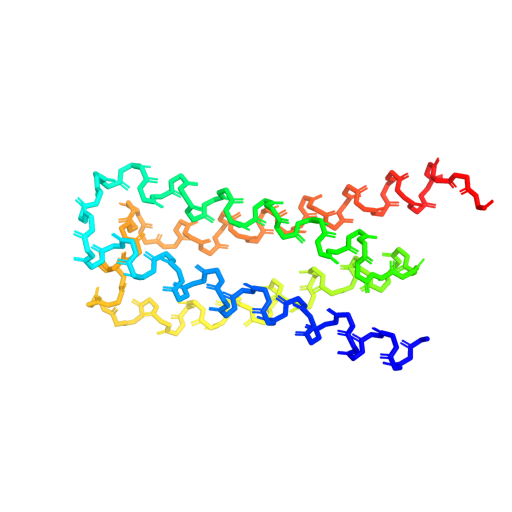75.25 97 GLU A C 1
ATOM 802 O O . GLU A 1 97 ? 2.054 1.209 12.793 1.00 75.25 97 GLU A O 1
ATOM 807 N N . ILE A 1 98 ? -0.099 1.838 12.926 1.00 76.94 98 ILE A N 1
ATOM 808 C CA . ILE A 1 98 ? -0.480 1.288 11.622 1.00 76.94 98 ILE A CA 1
ATOM 809 C C . ILE A 1 98 ? 0.281 2.009 10.507 1.00 76.94 98 ILE A C 1
ATOM 811 O O . ILE A 1 98 ? 0.820 1.355 9.622 1.00 76.94 98 ILE A O 1
ATOM 815 N N . LYS A 1 99 ? 0.407 3.340 10.582 1.00 79.94 99 LYS A N 1
ATOM 816 C CA . LYS A 1 99 ? 1.128 4.145 9.582 1.00 79.94 99 LYS A CA 1
ATOM 817 C C . LYS A 1 99 ? 2.596 3.764 9.493 1.00 79.94 99 LYS A C 1
ATOM 819 O O . LYS A 1 99 ? 3.111 3.553 8.400 1.00 79.94 99 LYS A O 1
ATOM 824 N N . LEU A 1 100 ? 3.255 3.674 10.648 1.00 81.25 100 LEU A N 1
ATOM 825 C CA . LEU A 1 100 ? 4.676 3.357 10.710 1.00 81.25 100 LEU A CA 1
ATOM 826 C C . LEU A 1 100 ? 4.930 1.920 10.253 1.00 81.25 100 LEU A C 1
ATOM 828 O O . LEU A 1 100 ? 5.803 1.686 9.425 1.00 81.25 100 LEU A O 1
ATOM 832 N N . SER A 1 101 ? 4.134 0.970 10.748 1.00 84.69 101 SER A N 1
ATOM 833 C CA . SER A 1 101 ? 4.264 -0.438 10.375 1.00 84.69 101 SER A CA 1
ATOM 834 C C . SER A 1 101 ? 4.083 -0.650 8.874 1.00 84.69 101 SER A C 1
ATOM 836 O O . SER A 1 101 ? 4.807 -1.434 8.270 1.00 84.69 101 SER A O 1
ATOM 838 N N . LEU A 1 102 ? 3.125 0.050 8.269 1.00 85.06 102 LEU A N 1
ATOM 839 C CA . LEU A 1 102 ? 2.823 -0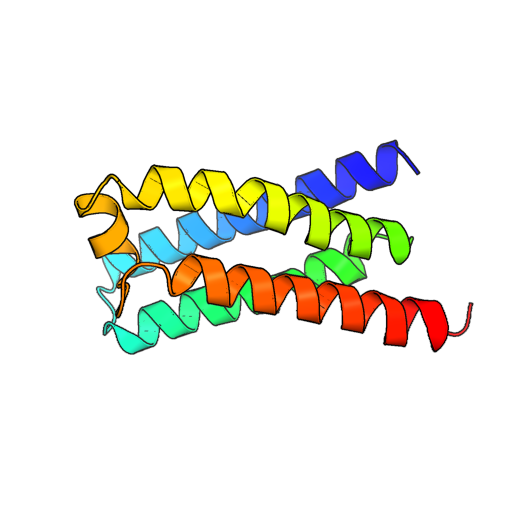.068 6.850 1.00 85.06 102 LEU A CA 1
ATOM 840 C C . LEU A 1 102 ? 3.902 0.575 5.973 1.00 85.06 102 LEU A C 1
ATOM 842 O O . LEU A 1 102 ? 4.322 -0.027 4.988 1.00 85.06 102 LEU A O 1
ATOM 846 N N . LEU A 1 103 ? 4.406 1.748 6.376 1.00 86.25 103 LEU A N 1
ATOM 847 C CA . LEU A 1 103 ? 5.557 2.384 5.731 1.00 86.25 103 LEU A CA 1
ATOM 848 C C . LEU A 1 103 ? 6.773 1.461 5.737 1.00 86.25 103 LEU A C 1
ATOM 850 O O . LEU A 1 103 ? 7.373 1.242 4.689 1.00 86.25 103 LEU A O 1
ATOM 854 N N . ILE A 1 104 ? 7.106 0.901 6.903 1.00 88.62 104 ILE A N 1
ATOM 855 C CA . ILE A 1 104 ? 8.242 -0.010 7.057 1.00 88.62 104 ILE A CA 1
ATOM 856 C C . ILE A 1 104 ? 8.040 -1.262 6.200 1.00 88.62 104 ILE A C 1
ATOM 858 O O . ILE A 1 104 ? 8.969 -1.667 5.509 1.00 88.62 104 ILE A O 1
ATOM 862 N N . ALA A 1 105 ? 6.841 -1.852 6.197 1.00 89.94 105 ALA A N 1
ATOM 863 C CA . ALA A 1 105 ? 6.553 -3.054 5.419 1.00 89.94 105 ALA A CA 1
ATOM 864 C C . ALA A 1 105 ? 6.728 -2.824 3.910 1.00 89.94 105 ALA A C 1
ATOM 866 O O . ALA A 1 105 ? 7.450 -3.580 3.261 1.00 89.94 105 ALA A O 1
ATOM 867 N N . PHE A 1 106 ? 6.140 -1.760 3.355 1.00 91.50 106 PHE A N 1
ATOM 868 C CA . PHE A 1 106 ? 6.284 -1.463 1.927 1.00 91.50 106 PHE A CA 1
ATOM 869 C C . PHE A 1 106 ? 7.686 -1.015 1.546 1.00 91.50 106 PHE A C 1
ATOM 871 O O . PHE A 1 106 ? 8.165 -1.380 0.477 1.00 91.50 106 PHE A O 1
ATOM 878 N N . PHE A 1 107 ? 8.359 -0.257 2.412 1.00 92.06 107 PHE A N 1
ATOM 879 C CA . PHE A 1 107 ? 9.751 0.110 2.187 1.00 92.06 107 PHE A CA 1
ATOM 880 C C . PHE A 1 107 ? 10.640 -1.135 2.151 1.00 92.06 107 PHE A C 1
ATOM 882 O O . PHE A 1 107 ? 11.429 -1.306 1.225 1.00 92.06 107 PHE A O 1
ATOM 889 N N . MET A 1 108 ? 10.451 -2.052 3.102 1.00 94.50 108 MET A N 1
ATOM 890 C CA . MET A 1 108 ? 11.143 -3.335 3.120 1.00 94.50 108 MET A CA 1
ATOM 891 C C . MET A 1 108 ? 10.859 -4.138 1.844 1.00 94.50 108 MET A C 1
ATOM 893 O O . MET A 1 108 ? 11.797 -4.618 1.219 1.00 94.50 108 MET A O 1
ATOM 897 N N . MET A 1 109 ? 9.599 -4.247 1.410 1.00 93.12 109 MET A N 1
ATOM 898 C CA . MET A 1 109 ? 9.238 -4.935 0.160 1.00 93.12 109 MET A CA 1
ATOM 899 C C . MET A 1 109 ? 9.894 -4.291 -1.064 1.00 93.12 109 MET A C 1
ATOM 901 O O . MET A 1 109 ? 10.432 -5.007 -1.900 1.00 93.12 109 MET A O 1
ATOM 905 N N . ALA A 1 110 ? 9.901 -2.960 -1.155 1.00 93.00 110 ALA A N 1
ATOM 906 C CA . ALA A 1 110 ? 10.545 -2.235 -2.246 1.00 93.00 110 ALA A CA 1
ATOM 907 C C . ALA A 1 110 ? 12.057 -2.512 -2.299 1.00 93.00 110 ALA A C 1
ATOM 909 O O . ALA A 1 110 ? 12.585 -2.803 -3.369 1.00 93.00 110 ALA A O 1
ATOM 910 N N . VAL A 1 111 ? 12.736 -2.493 -1.145 1.00 93.38 111 VAL A N 1
ATOM 911 C CA . VAL A 1 111 ? 14.162 -2.841 -1.045 1.00 93.38 111 VAL A CA 1
ATOM 912 C C . VAL A 1 111 ? 14.399 -4.295 -1.448 1.00 93.38 111 VAL A C 1
ATOM 914 O O . VAL A 1 111 ? 15.290 -4.557 -2.248 1.00 93.38 111 VAL A O 1
ATOM 917 N N . LEU A 1 112 ? 13.596 -5.238 -0.948 1.00 93.00 112 LEU A N 1
ATOM 918 C CA . LEU A 1 112 ? 13.731 -6.657 -1.291 1.00 93.00 112 LEU A CA 1
ATOM 919 C C . LEU A 1 112 ? 13.524 -6.903 -2.789 1.00 93.00 112 LEU A C 1
ATOM 921 O O . LEU A 1 112 ? 14.310 -7.625 -3.392 1.00 93.00 112 LEU A O 1
ATOM 925 N N . ILE A 1 113 ? 12.519 -6.269 -3.399 1.00 91.94 113 ILE A N 1
ATOM 926 C CA . ILE A 1 113 ? 12.279 -6.334 -4.846 1.00 91.94 113 ILE A CA 1
ATOM 927 C C . ILE A 1 113 ? 13.481 -5.759 -5.606 1.00 91.94 113 ILE A C 1
ATOM 929 O O . ILE A 1 113 ? 14.009 -6.410 -6.502 1.00 91.94 113 ILE A O 1
ATOM 933 N N . GLY A 1 114 ? 13.962 -4.573 -5.228 1.00 90.94 114 GLY A N 1
ATOM 934 C CA . GLY A 1 114 ? 15.111 -3.947 -5.884 1.00 90.94 114 GLY A CA 1
ATOM 935 C C . GLY A 1 114 ? 16.397 -4.772 -5.773 1.00 90.94 114 GLY A C 1
ATOM 936 O O . GLY A 1 114 ? 17.125 -4.909 -6.751 1.00 90.94 114 GLY A O 1
ATOM 937 N N . VAL A 1 115 ? 16.668 -5.362 -4.607 1.00 91.75 115 VAL A N 1
ATOM 938 C CA . VAL A 1 115 ? 17.882 -6.157 -4.372 1.00 91.75 115 VAL A CA 1
ATOM 939 C C . VAL A 1 115 ? 17.786 -7.526 -5.039 1.00 91.75 115 VAL A C 1
ATOM 941 O O . VAL A 1 115 ? 18.636 -7.864 -5.856 1.00 91.75 115 VAL A O 1
ATOM 944 N N . PHE A 1 116 ? 16.764 -8.318 -4.718 1.00 91.06 116 PHE A N 1
ATOM 945 C CA . PHE A 1 116 ? 16.712 -9.715 -5.150 1.00 91.06 116 PHE A CA 1
ATOM 946 C C . PHE A 1 116 ? 16.259 -9.884 -6.595 1.00 91.06 116 PHE A C 1
ATOM 948 O O . PHE A 1 116 ? 16.753 -10.777 -7.271 1.00 91.06 116 PHE A O 1
ATOM 955 N N . TRP A 1 117 ? 15.348 -9.038 -7.076 1.00 89.94 117 TRP A N 1
ATOM 956 C CA . TRP A 1 117 ? 14.875 -9.112 -8.458 1.00 89.94 117 TRP A CA 1
ATOM 957 C C . TRP A 1 117 ? 15.637 -8.151 -9.377 1.00 89.94 117 TRP A C 1
ATOM 959 O O . TRP A 1 117 ? 15.922 -8.499 -10.515 1.00 89.94 117 TRP A O 1
ATOM 969 N N . GLY A 1 118 ? 16.010 -6.964 -8.891 1.00 89.00 118 GLY A N 1
ATOM 970 C CA . GLY A 1 118 ? 16.752 -5.983 -9.689 1.00 89.00 118 GLY A CA 1
ATOM 971 C C . GLY A 1 118 ? 18.259 -6.250 -9.776 1.00 89.00 118 GLY A C 1
ATOM 972 O O . GLY A 1 118 ? 18.798 -6.319 -10.876 1.00 89.00 118 GLY A O 1
ATOM 973 N N . LEU A 1 119 ? 18.949 -6.364 -8.633 1.00 86.25 119 LEU A N 1
ATOM 974 C CA . LEU A 1 119 ? 20.416 -6.505 -8.593 1.00 86.25 119 LEU A CA 1
ATOM 975 C C . LEU A 1 119 ? 20.895 -7.954 -8.732 1.00 86.25 119 LEU A C 1
ATOM 977 O O . LEU A 1 119 ? 21.906 -8.196 -9.382 1.00 86.25 119 LEU A O 1
ATOM 981 N N . MET A 1 120 ? 20.210 -8.897 -8.081 1.00 85.06 120 MET A N 1
ATOM 982 C CA . MET A 1 120 ? 20.587 -10.318 -8.055 1.00 85.06 120 MET A CA 1
ATOM 983 C C . MET A 1 120 ? 19.774 -11.185 -9.022 1.00 85.06 120 MET A C 1
ATOM 985 O O . MET A 1 120 ? 20.075 -12.369 -9.159 1.00 85.06 120 MET A O 1
ATOM 989 N N . GLY A 1 121 ? 18.740 -10.629 -9.655 1.00 75.81 121 GLY A N 1
ATOM 990 C CA . GLY A 1 121 ? 17.943 -11.356 -10.634 1.00 75.81 121 GLY A CA 1
ATOM 991 C C . GLY A 1 121 ? 18.752 -11.577 -11.905 1.00 75.81 121 GLY A C 1
ATOM 992 O O . GLY A 1 121 ? 19.249 -10.616 -12.494 1.00 75.81 121 GLY A O 1
ATOM 993 N N . GLU A 1 122 ? 18.888 -12.832 -12.329 1.00 62.28 122 GLU A N 1
ATOM 994 C CA . GLU A 1 122 ? 19.333 -13.127 -13.690 1.00 62.28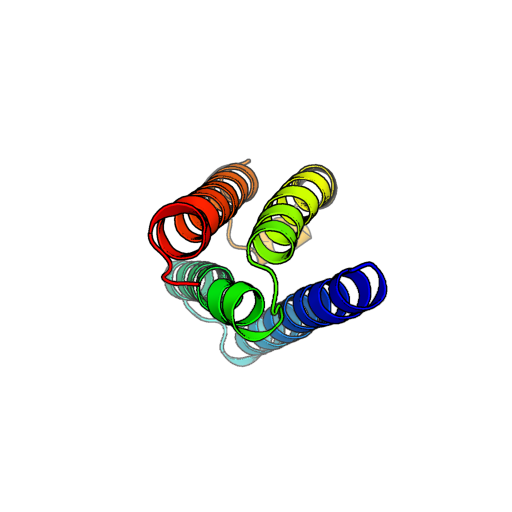 122 GLU A CA 1
ATOM 995 C C . GLU A 1 122 ? 18.279 -12.591 -14.670 1.00 62.28 122 GLU A C 1
ATOM 997 O O . GLU A 1 122 ? 17.077 -12.776 -14.457 1.00 62.28 122 GLU A O 1
ATOM 1002 N N . GLN A 1 123 ? 18.742 -11.849 -15.681 1.00 51.94 123 GLN A N 1
ATOM 1003 C CA . GLN A 1 123 ? 17.904 -11.247 -16.722 1.00 51.94 123 GLN A CA 1
ATOM 1004 C C . GLN A 1 123 ? 17.351 -12.299 -17.680 1.00 51.94 123 GLN A C 1
ATOM 1006 O O . GLN A 1 123 ? 18.144 -13.170 -18.105 1.00 51.94 123 GLN A O 1
#

Radius of gyration: 15.45 Å; chains: 1; bounding box: 40×26×40 Å

pLDDT: mean 86.82, std 8.5, range [51.94, 95.56]